Protein AF-A0A6A5ZGH4-F1 (afdb_monomer_lite)

Foldseek 3Di:
DDDDDDDDDDDDDDDDDDDDDDDDDDPPPPPPPDPPPVVCVVVVVVVVVVVVVVVVVVCVVDDPPPPPPPPAPPDQPDDDPPDQDLQAGSDQDPDPDPNSGPVPPFDHQQQFDPDPVRHGCSVCVVCPVVVVVVVVLVVCCVVPVPDRDDDDD

Organism: NCBI:txid690887

pLDDT: mean 71.42, std 22.69, range [30.64, 97.88]

Structure (mmCIF, N/CA/C/O backbone):
data_AF-A0A6A5ZGH4-F1
#
_entry.id   AF-A0A6A5ZGH4-F1
#
loop_
_atom_site.group_PDB
_atom_site.id
_atom_site.type_symbol
_atom_site.label_atom_id
_atom_site.label_alt_id
_atom_site.label_comp_id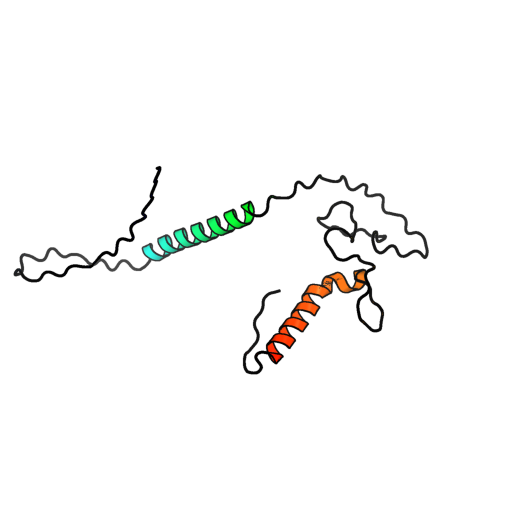
_atom_site.label_asym_id
_atom_site.label_entity_id
_atom_site.label_seq_id
_atom_site.pdbx_PDB_ins_code
_atom_site.Cartn_x
_atom_site.Cartn_y
_atom_site.Cartn_z
_atom_site.occupancy
_atom_site.B_iso_or_equiv
_atom_site.auth_seq_id
_atom_site.auth_comp_id
_atom_site.auth_asym_id
_atom_site.auth_atom_id
_atom_site.pdbx_PDB_model_num
ATOM 1 N N . MET A 1 1 ? 13.551 -39.997 42.533 1.00 40.47 1 MET A N 1
ATOM 2 C CA . MET A 1 1 ? 14.709 -39.356 43.197 1.00 40.47 1 MET A CA 1
ATOM 3 C C . MET A 1 1 ? 15.461 -38.633 42.087 1.00 40.47 1 MET A C 1
ATOM 5 O O . MET A 1 1 ? 16.027 -39.313 41.253 1.00 40.47 1 MET A O 1
ATOM 9 N N . TRP A 1 2 ? 15.297 -37.334 41.844 1.00 34.25 2 TRP A N 1
ATOM 10 C CA . TRP A 1 2 ? 15.317 -36.185 42.754 1.00 34.25 2 TRP A CA 1
ATOM 11 C C . TRP A 1 2 ? 14.200 -35.163 42.461 1.00 34.25 2 TRP A C 1
ATOM 13 O O . TRP A 1 2 ? 13.861 -34.926 41.306 1.00 34.25 2 TRP A O 1
ATOM 23 N N . LEU A 1 3 ? 13.648 -34.585 43.533 1.00 35.53 3 LEU A N 1
ATOM 24 C CA . LEU A 1 3 ? 12.843 -33.357 43.552 1.00 35.53 3 LEU A CA 1
ATOM 25 C C . LEU A 1 3 ? 13.773 -32.142 43.431 1.00 35.53 3 LEU A C 1
ATOM 27 O O . LEU A 1 3 ? 14.847 -32.168 44.026 1.00 35.53 3 LEU A O 1
ATOM 31 N N . LEU A 1 4 ? 13.292 -31.048 42.834 1.00 38.34 4 LEU A N 1
ATOM 32 C CA . LEU A 1 4 ? 13.530 -29.699 43.357 1.00 38.34 4 LEU A CA 1
ATOM 33 C C . LEU A 1 4 ? 12.363 -28.777 42.975 1.00 38.34 4 LEU A C 1
ATOM 35 O O . LEU A 1 4 ? 11.977 -28.652 41.818 1.00 38.34 4 LEU A O 1
ATOM 39 N N . SER A 1 5 ? 11.782 -28.220 44.031 1.00 33.16 5 SER A N 1
ATOM 40 C CA . SER A 1 5 ? 10.646 -27.309 44.112 1.00 33.16 5 SER A CA 1
ATOM 41 C C . SER A 1 5 ? 11.151 -25.866 44.113 1.00 33.16 5 SER A C 1
ATOM 43 O O . SER A 1 5 ? 12.214 -25.609 44.678 1.00 33.16 5 SER A O 1
ATOM 45 N N . LEU A 1 6 ? 10.372 -24.926 43.568 1.00 35.69 6 LEU A N 1
ATOM 46 C CA . LEU A 1 6 ? 10.466 -23.518 43.952 1.00 35.69 6 LEU A CA 1
ATOM 47 C C . LEU A 1 6 ? 9.061 -22.897 44.018 1.00 35.69 6 LEU A C 1
ATOM 49 O O . LEU A 1 6 ? 8.432 -22.600 43.005 1.00 35.69 6 LEU A O 1
ATOM 53 N N . SER A 1 7 ? 8.575 -22.741 45.249 1.00 34.19 7 SER A N 1
ATOM 54 C CA . SER A 1 7 ? 7.358 -22.019 45.617 1.00 34.19 7 SER A CA 1
ATOM 55 C C . SER A 1 7 ? 7.630 -20.512 45.684 1.00 34.19 7 SER A C 1
ATOM 57 O O . SER A 1 7 ? 8.585 -20.092 46.334 1.00 34.19 7 SER A O 1
ATOM 59 N N . GLY A 1 8 ? 6.762 -19.700 45.077 1.00 32.22 8 GLY A N 1
ATOM 60 C CA . GLY A 1 8 ? 6.722 -18.243 45.235 1.00 32.22 8 GLY A CA 1
ATOM 61 C C . GLY A 1 8 ? 5.395 -17.822 45.862 1.00 32.22 8 GLY A C 1
ATOM 62 O O . GLY A 1 8 ? 4.343 -17.955 45.247 1.00 32.22 8 GLY A O 1
ATOM 63 N N . LEU A 1 9 ? 5.465 -17.381 47.115 1.00 32.12 9 LEU A N 1
ATOM 64 C CA . LEU A 1 9 ? 4.366 -17.078 48.029 1.00 32.12 9 LEU A CA 1
ATOM 65 C C . LEU A 1 9 ? 3.735 -15.706 47.712 1.00 32.12 9 LEU A C 1
ATOM 67 O O . LEU A 1 9 ? 4.432 -14.695 47.689 1.00 32.12 9 LEU A O 1
ATOM 71 N N . VAL A 1 10 ? 2.414 -15.664 47.517 1.00 32.31 10 VAL A N 1
ATOM 72 C CA . VAL A 1 10 ? 1.614 -14.426 47.468 1.00 32.31 10 VAL A CA 1
ATOM 73 C C . VAL A 1 10 ? 1.280 -14.015 48.903 1.00 32.31 10 VAL A C 1
ATOM 75 O O . VAL A 1 10 ? 0.613 -14.762 49.616 1.00 32.31 10 VAL A O 1
ATOM 78 N N . ALA A 1 11 ? 1.735 -12.838 49.338 1.00 33.81 11 ALA A N 1
ATOM 79 C CA . ALA A 1 11 ? 1.383 -12.275 50.639 1.00 33.81 11 ALA A CA 1
ATOM 80 C C . ALA A 1 11 ? 0.202 -11.302 50.494 1.00 33.81 11 ALA A C 1
ATOM 82 O O . ALA A 1 11 ? 0.329 -10.233 49.900 1.00 33.81 11 ALA A O 1
ATOM 83 N N . ILE A 1 12 ? -0.949 -11.685 51.049 1.00 33.78 12 ILE A N 1
ATOM 84 C CA . ILE A 1 12 ? -2.120 -10.822 51.240 1.00 33.78 12 ILE A CA 1
ATOM 85 C C . ILE A 1 12 ? -1.971 -10.178 52.621 1.00 33.78 12 ILE A C 1
ATOM 87 O O . ILE A 1 12 ? -2.001 -10.876 53.632 1.00 33.78 12 ILE A O 1
ATOM 91 N N . ALA A 1 13 ? -1.785 -8.859 52.678 1.00 35.66 13 ALA A N 1
ATOM 92 C CA . ALA A 1 13 ? -1.744 -8.123 53.938 1.00 35.66 13 ALA A CA 1
ATOM 93 C C . ALA A 1 13 ? -3.170 -7.749 54.376 1.00 35.66 13 ALA A C 1
ATOM 95 O O . ALA A 1 13 ? -3.793 -6.838 53.835 1.00 35.66 13 ALA A O 1
ATOM 96 N N . THR A 1 14 ? -3.688 -8.477 55.362 1.00 32.34 14 THR A N 1
ATOM 97 C CA . THR A 1 14 ? -4.902 -8.159 56.123 1.00 32.34 14 THR A CA 1
ATOM 98 C C . THR A 1 14 ? -4.647 -6.998 57.089 1.00 32.34 14 THR A C 1
ATOM 100 O O . THR A 1 14 ? -3.737 -7.067 57.912 1.00 32.34 14 THR A O 1
ATOM 103 N N . ALA A 1 15 ? -5.462 -5.942 57.021 1.00 34.69 15 ALA A N 1
ATOM 104 C CA . ALA A 1 15 ? -5.468 -4.859 58.004 1.00 34.69 15 ALA A CA 1
ATOM 105 C C . ALA A 1 15 ? -6.203 -5.308 59.279 1.00 34.69 15 ALA A C 1
ATOM 107 O O . ALA A 1 15 ? -7.335 -5.782 59.210 1.00 34.69 15 ALA A O 1
ATOM 108 N N . GLN A 1 16 ? -5.558 -5.165 60.438 1.00 30.64 16 GLN A N 1
ATOM 109 C CA . GLN A 1 16 ? -6.084 -5.586 61.736 1.00 30.64 16 GLN A CA 1
ATOM 110 C C . GLN A 1 16 ? -6.517 -4.355 62.550 1.00 30.64 16 GLN A C 1
ATOM 112 O O . GLN A 1 16 ? -5.725 -3.444 62.787 1.00 30.64 16 GLN A O 1
ATOM 117 N N . THR A 1 17 ? -7.790 -4.321 62.945 1.00 40.16 17 THR A N 1
ATOM 118 C CA . THR A 1 17 ? -8.411 -3.304 63.809 1.00 40.16 17 THR A CA 1
ATOM 119 C C . THR A 1 17 ? -8.253 -3.698 65.280 1.00 40.16 17 THR A C 1
ATOM 121 O O . THR A 1 17 ? -8.585 -4.826 65.628 1.00 40.16 17 THR A O 1
ATOM 124 N N . THR A 1 18 ? -7.838 -2.769 66.148 1.00 36.38 18 THR A N 1
ATOM 125 C CA . THR A 1 18 ? -8.028 -2.873 67.608 1.00 36.38 18 THR A CA 1
ATOM 126 C C . THR A 1 18 ? -8.466 -1.521 68.170 1.00 36.38 18 THR A C 1
ATOM 128 O O . THR A 1 18 ? -7.870 -0.488 67.869 1.00 36.38 18 THR A O 1
ATOM 131 N N . LEU A 1 19 ? -9.539 -1.573 68.960 1.00 38.72 19 LEU A N 1
ATOM 132 C CA . LEU A 1 19 ? -10.197 -0.498 69.703 1.00 38.72 19 LEU A CA 1
ATOM 133 C C . LEU A 1 19 ? -9.593 -0.311 71.114 1.00 38.72 19 LEU A C 1
ATOM 135 O O . LEU A 1 19 ? -9.094 -1.266 71.703 1.00 38.72 19 LEU A O 1
ATOM 139 N N . ASP A 1 20 ? -9.789 0.909 71.633 1.00 40.31 20 ASP A N 1
ATOM 140 C CA . ASP A 1 20 ? -9.887 1.359 73.040 1.00 40.31 20 ASP A CA 1
ATOM 141 C C . ASP A 1 20 ? -8.636 1.662 73.904 1.00 40.31 20 ASP A C 1
ATOM 143 O O . ASP A 1 20 ? -8.065 0.782 74.541 1.00 40.31 20 ASP A O 1
ATOM 147 N N . GLN A 1 21 ? -8.310 2.967 74.045 1.00 35.97 21 GLN A N 1
ATOM 148 C CA . GLN A 1 21 ? -7.774 3.595 75.277 1.00 35.97 21 GLN A CA 1
ATOM 149 C C . GLN A 1 21 ? -7.982 5.148 75.269 1.00 35.97 21 GLN A C 1
ATOM 151 O O . GLN A 1 21 ? -7.847 5.753 74.202 1.00 35.97 21 GLN A O 1
ATOM 156 N N . PRO A 1 22 ? -8.319 5.819 76.404 1.00 43.28 22 PRO A N 1
ATOM 157 C CA . PRO A 1 22 ? -8.719 7.248 76.473 1.00 43.28 22 PRO A CA 1
ATOM 158 C C . PRO A 1 22 ? -7.569 8.274 76.291 1.00 43.28 22 PRO A C 1
ATOM 160 O O . PRO A 1 22 ? -6.396 7.899 76.349 1.00 43.28 22 PRO A O 1
ATOM 163 N N . PRO A 1 23 ? -7.865 9.577 76.051 1.00 41.59 23 PRO A N 1
ATOM 164 C CA . PRO A 1 23 ? -6.956 10.470 75.337 1.00 41.59 23 PRO A CA 1
ATOM 165 C C . PRO A 1 23 ? -5.866 11.065 76.242 1.00 41.59 23 PRO A C 1
ATOM 167 O O . PRO A 1 23 ? -6.137 11.872 77.129 1.00 41.59 23 PRO A O 1
ATOM 170 N N . GLY A 1 24 ? -4.611 10.707 75.964 1.00 42.00 24 GLY A N 1
ATOM 171 C CA . GLY A 1 24 ? -3.438 11.509 76.323 1.00 42.00 24 GLY A CA 1
ATOM 172 C C . GLY A 1 24 ? -3.265 12.699 75.364 1.00 42.00 24 GLY A C 1
ATOM 173 O O . GLY A 1 24 ? -3.947 12.756 74.337 1.00 42.00 24 GLY A O 1
ATOM 174 N N . PRO A 1 25 ? -2.387 13.670 75.681 1.00 40.81 25 PRO A N 1
ATOM 175 C CA . PRO A 1 25 ? -2.280 14.926 74.942 1.00 40.81 25 PRO A CA 1
ATOM 176 C C . PRO A 1 25 ? -2.040 14.657 73.455 1.00 40.81 25 PRO A C 1
ATOM 178 O O . PRO A 1 25 ? -1.106 13.949 73.082 1.00 40.81 25 PRO A O 1
ATOM 181 N N . GLN A 1 26 ? -2.923 15.214 72.624 1.00 42.97 26 GLN A N 1
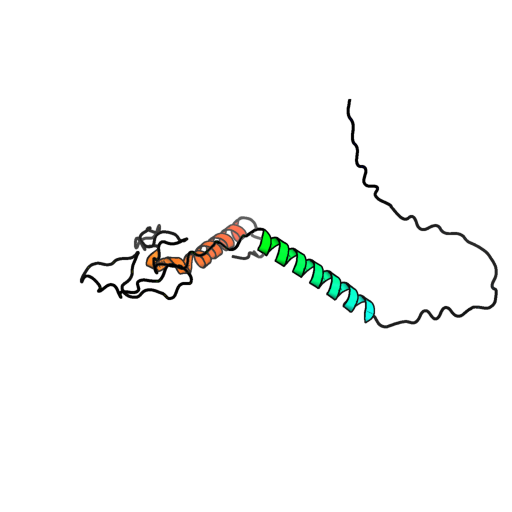ATOM 182 C CA . GLN A 1 26 ? -2.905 15.084 71.173 1.00 42.97 26 GLN A CA 1
ATOM 183 C C . GLN A 1 26 ? -1.566 15.609 70.649 1.00 42.97 26 GLN A C 1
ATOM 185 O O . GLN A 1 26 ? -1.377 16.813 70.480 1.00 42.97 26 GLN A O 1
ATOM 190 N N . HIS A 1 27 ? -0.619 14.709 70.385 1.00 44.84 27 HIS A N 1
ATOM 191 C CA . HIS A 1 27 ? 0.471 15.010 69.474 1.00 44.84 27 HIS A CA 1
ATOM 192 C C . HIS A 1 27 ? -0.206 15.239 68.129 1.00 44.84 27 HIS A C 1
ATOM 194 O O . HIS A 1 27 ? -0.676 14.278 67.518 1.00 44.84 27 HIS A O 1
ATOM 200 N N . LEU A 1 28 ? -0.345 16.508 67.728 1.00 37.84 28 LEU A N 1
ATOM 201 C CA . LEU A 1 28 ? -0.840 16.883 66.413 1.00 37.84 28 LEU A CA 1
ATOM 202 C C . LEU A 1 28 ? -0.011 16.109 65.386 1.00 37.84 28 LEU A C 1
ATOM 204 O O . LEU A 1 28 ? 1.082 16.521 65.002 1.00 37.84 28 LEU A O 1
ATOM 208 N N . ARG A 1 29 ? -0.542 14.979 64.913 1.00 48.75 29 ARG A N 1
ATOM 209 C CA . ARG A 1 29 ? -0.201 14.482 63.594 1.00 48.75 29 ARG A CA 1
ATOM 210 C C . ARG A 1 29 ? -0.788 15.523 62.670 1.00 48.75 29 ARG A C 1
ATOM 212 O O . ARG A 1 29 ? -1.966 15.470 62.332 1.00 48.75 29 ARG A O 1
ATOM 219 N N . THR A 1 30 ? 0.031 16.511 62.336 1.00 41.00 30 THR A N 1
ATOM 220 C CA . THR A 1 30 ? -0.167 17.330 61.156 1.00 41.00 30 THR A CA 1
ATOM 221 C C . THR A 1 30 ? -0.328 16.343 60.010 1.00 41.00 30 THR A C 1
ATOM 223 O O . THR A 1 30 ? 0.653 15.829 59.475 1.00 41.00 30 THR A O 1
ATOM 226 N N . ILE A 1 31 ? -1.577 16.017 59.667 1.00 49.34 31 ILE A N 1
ATOM 227 C CA . ILE A 1 31 ? -1.914 15.513 58.344 1.00 49.34 31 ILE A CA 1
ATOM 228 C C . ILE A 1 31 ? -1.686 16.724 57.454 1.00 49.34 31 ILE A C 1
ATOM 230 O O . ILE A 1 31 ? -2.580 17.525 57.194 1.00 49.34 31 ILE A O 1
ATOM 234 N N . GLY A 1 32 ? -0.412 16.928 57.125 1.00 36.66 32 GLY A N 1
ATOM 235 C CA . GLY A 1 32 ? 0.011 17.908 56.158 1.00 36.66 32 GLY A CA 1
ATOM 236 C C . GLY A 1 32 ? -0.640 17.490 54.862 1.00 36.66 32 GLY A C 1
ATOM 237 O O . GLY A 1 32 ? -0.254 16.496 54.256 1.00 36.66 32 GLY A O 1
ATOM 238 N N . HIS A 1 33 ? -1.668 18.231 54.479 1.00 49.47 33 HIS A N 1
ATOM 239 C CA . HIS A 1 33 ? -2.178 18.250 53.129 1.00 49.47 33 HIS A CA 1
ATOM 240 C C . HIS A 1 33 ? -1.047 18.781 52.244 1.00 49.47 33 HIS A C 1
ATOM 242 O O . HIS A 1 33 ? -0.941 19.976 51.989 1.00 49.47 33 HIS A O 1
ATOM 248 N N . THR A 1 34 ? -0.125 17.904 51.851 1.00 45.78 34 THR A N 1
ATOM 249 C CA . THR A 1 34 ? 0.792 18.205 50.761 1.00 45.78 34 THR A CA 1
ATOM 250 C C . THR A 1 34 ? -0.044 18.062 49.491 1.00 45.78 34 THR A C 1
ATOM 252 O O . THR A 1 34 ? -0.621 16.991 49.274 1.00 45.78 34 THR A O 1
ATOM 255 N N . PRO A 1 35 ? -0.197 19.122 48.677 1.00 45.91 35 PRO A N 1
ATOM 256 C CA . PRO A 1 35 ? -0.850 19.011 47.379 1.00 45.91 35 PRO A CA 1
ATOM 257 C C . PRO A 1 35 ? -0.158 17.898 46.591 1.00 45.91 35 PRO A C 1
ATOM 259 O O . PRO A 1 35 ? 1.042 17.692 46.775 1.00 45.91 35 PRO A O 1
ATOM 262 N N . GLY A 1 36 ? -0.903 17.170 45.758 1.00 49.38 36 GLY A N 1
ATOM 263 C CA . GLY A 1 36 ? -0.457 15.989 45.010 1.00 49.38 36 GLY A CA 1
ATOM 264 C C . GLY A 1 36 ? 0.649 16.245 43.977 1.00 49.38 36 GLY A C 1
ATOM 265 O O . GLY A 1 36 ? 0.462 15.969 42.800 1.00 49.38 36 GLY A O 1
ATOM 266 N N . ALA A 1 37 ? 1.799 16.748 44.419 1.00 53.38 37 ALA A N 1
ATOM 267 C CA . ALA A 1 37 ? 2.994 17.010 43.632 1.00 53.38 37 ALA A CA 1
ATOM 268 C C . ALA A 1 37 ? 3.987 15.836 43.693 1.00 53.38 37 ALA A C 1
ATOM 270 O O . ALA A 1 37 ? 4.670 15.571 42.716 1.00 53.38 37 ALA A O 1
ATOM 271 N N . GLY A 1 38 ? 4.024 15.071 44.794 1.00 52.50 38 GLY A N 1
ATOM 272 C CA . GLY A 1 38 ? 4.959 13.942 44.936 1.00 52.50 38 GLY A CA 1
ATOM 273 C C . GLY A 1 38 ? 4.496 12.640 44.275 1.00 52.50 38 GLY A C 1
ATOM 274 O O . GLY A 1 38 ? 5.317 11.839 43.845 1.00 52.50 38 GLY A O 1
ATOM 275 N N . LEU A 1 39 ? 3.182 12.415 44.161 1.00 53.53 39 LEU A N 1
ATOM 276 C CA . LEU A 1 39 ? 2.650 11.183 43.564 1.00 53.53 39 LEU A CA 1
ATOM 277 C C . LEU A 1 39 ? 2.775 11.183 42.037 1.00 53.53 39 LEU A C 1
ATOM 279 O O . LEU A 1 39 ? 3.052 10.137 41.466 1.00 53.53 39 LEU A O 1
ATOM 283 N N . PHE A 1 40 ? 2.632 12.350 41.401 1.00 55.12 40 PHE A N 1
ATOM 284 C CA . PHE A 1 40 ? 2.736 12.498 39.949 1.00 55.12 40 PHE A CA 1
ATOM 285 C C . PHE A 1 40 ? 4.175 12.303 39.448 1.00 55.12 40 PHE A C 1
ATOM 287 O O . PHE A 1 40 ? 4.382 11.688 38.408 1.00 55.12 40 PHE A O 1
ATOM 294 N N . GLU A 1 41 ? 5.182 12.763 40.199 1.00 58.69 41 GLU A N 1
ATOM 295 C CA . GLU A 1 41 ? 6.596 12.532 39.863 1.00 58.69 41 GLU A CA 1
ATOM 296 C C . GLU A 1 41 ? 6.991 11.053 40.003 1.00 58.69 41 GLU A C 1
ATOM 298 O O . GLU A 1 41 ? 7.697 10.519 39.146 1.00 58.69 41 GLU A O 1
ATOM 303 N N . ILE A 1 42 ? 6.487 10.362 41.032 1.00 57.62 42 ILE A N 1
ATOM 304 C CA . ILE A 1 42 ? 6.771 8.937 41.270 1.00 57.62 42 ILE A CA 1
ATOM 305 C C . ILE A 1 42 ? 6.079 8.045 40.223 1.00 57.62 42 ILE A C 1
ATOM 307 O O . ILE A 1 42 ? 6.699 7.106 39.709 1.00 57.62 42 ILE A O 1
ATOM 311 N N . THR A 1 43 ? 4.819 8.330 39.865 1.00 61.25 43 THR A N 1
ATOM 312 C CA . THR A 1 43 ? 4.112 7.576 38.815 1.00 61.25 43 THR A CA 1
ATOM 313 C C . THR A 1 43 ? 4.704 7.843 37.437 1.00 61.25 43 THR A C 1
ATOM 315 O O . THR A 1 43 ? 4.961 6.885 36.715 1.00 61.25 43 THR A O 1
ATOM 318 N N . ASN A 1 44 ? 5.030 9.098 37.110 1.00 67.12 44 ASN A N 1
ATOM 319 C CA . ASN A 1 44 ? 5.645 9.460 35.830 1.00 67.12 44 ASN A CA 1
ATOM 320 C C . ASN A 1 44 ? 7.018 8.790 35.651 1.00 67.12 44 ASN A C 1
ATOM 322 O O . ASN A 1 44 ? 7.296 8.219 34.600 1.00 67.12 44 ASN A O 1
ATOM 326 N N . ALA A 1 45 ? 7.856 8.759 36.694 1.00 70.88 45 ALA A N 1
ATOM 327 C CA . ALA A 1 45 ? 9.138 8.056 36.634 1.00 70.88 45 ALA A CA 1
ATOM 328 C C . ALA A 1 45 ? 8.966 6.542 36.401 1.00 70.88 45 ALA A C 1
ATOM 330 O O . ALA A 1 45 ? 9.720 5.938 35.634 1.00 70.88 45 ALA A O 1
ATOM 331 N N . THR A 1 46 ? 7.957 5.929 37.024 1.00 74.81 46 THR A N 1
ATOM 332 C CA . THR A 1 46 ? 7.693 4.486 36.902 1.00 74.81 46 THR A CA 1
ATOM 333 C C . THR A 1 46 ? 7.067 4.126 35.549 1.00 74.81 46 THR A C 1
ATOM 335 O O . THR A 1 46 ? 7.445 3.121 34.940 1.00 74.81 46 THR A O 1
ATOM 338 N N . GLU A 1 47 ? 6.153 4.950 35.035 1.00 72.75 47 GLU A N 1
ATOM 339 C CA . GLU A 1 47 ? 5.576 4.802 33.692 1.00 72.75 47 GLU A CA 1
ATOM 340 C C . GLU A 1 47 ? 6.627 5.032 32.604 1.00 72.75 47 GLU A C 1
ATOM 342 O O . GLU A 1 47 ? 6.730 4.227 31.677 1.00 72.75 47 GLU A O 1
ATOM 347 N N . ALA A 1 48 ? 7.477 6.053 32.749 1.00 79.12 48 ALA A N 1
ATOM 348 C CA . ALA A 1 48 ? 8.583 6.310 31.830 1.00 79.12 48 ALA A CA 1
ATOM 349 C C . ALA A 1 48 ? 9.595 5.152 31.817 1.00 79.12 48 ALA A C 1
ATOM 351 O O . ALA A 1 48 ? 10.051 4.738 30.747 1.00 79.12 48 ALA A O 1
ATOM 352 N N . ALA A 1 49 ? 9.912 4.578 32.984 1.00 81.56 49 ALA A N 1
ATOM 353 C CA . ALA A 1 49 ? 10.772 3.401 33.083 1.00 81.56 49 ALA A CA 1
ATOM 354 C C . ALA A 1 49 ? 10.129 2.162 32.436 1.00 81.56 49 ALA A C 1
ATOM 356 O O . ALA A 1 49 ? 10.800 1.442 31.697 1.00 81.56 49 ALA A O 1
ATOM 357 N N . SER A 1 50 ? 8.828 1.945 32.650 1.00 82.50 50 SER A N 1
ATOM 358 C CA . SER A 1 50 ? 8.081 0.827 32.054 1.00 82.50 50 SER A CA 1
ATOM 359 C C . SER A 1 50 ? 8.000 0.946 30.527 1.00 82.50 50 SER A C 1
ATOM 361 O O . SER A 1 50 ? 8.246 -0.030 29.817 1.00 82.50 50 SER A O 1
ATOM 363 N N . ALA A 1 51 ? 7.748 2.152 30.007 1.00 82.19 51 ALA A N 1
ATOM 364 C CA . ALA A 1 51 ? 7.758 2.439 28.573 1.00 82.19 51 ALA A CA 1
ATOM 365 C C . ALA A 1 51 ? 9.158 2.266 27.959 1.00 82.19 51 ALA A C 1
ATOM 367 O O . ALA A 1 51 ? 9.300 1.701 26.871 1.00 82.19 51 ALA A O 1
ATOM 368 N N . SER A 1 52 ? 10.204 2.685 28.676 1.00 86.19 52 SER A N 1
ATOM 369 C CA . SER A 1 52 ? 11.597 2.508 28.246 1.00 86.19 52 SER A CA 1
ATOM 370 C C . SER A 1 52 ? 11.996 1.031 28.216 1.00 86.19 52 SER A C 1
ATOM 372 O O . SER A 1 52 ? 12.594 0.576 27.242 1.00 86.19 52 SER A O 1
ATOM 374 N N . ALA A 1 53 ? 11.612 0.252 29.232 1.00 84.94 53 ALA A N 1
ATOM 375 C CA . ALA A 1 53 ? 11.868 -1.186 29.294 1.00 84.94 53 ALA A CA 1
ATOM 376 C C . ALA A 1 53 ? 11.120 -1.959 28.194 1.00 84.94 53 ALA A C 1
ATOM 378 O O . ALA A 1 53 ? 11.691 -2.860 27.574 1.00 84.94 53 ALA A O 1
ATOM 379 N N . ALA A 1 54 ? 9.871 -1.582 27.900 1.00 84.25 54 ALA A N 1
ATOM 380 C CA . ALA A 1 54 ? 9.105 -2.147 26.792 1.00 84.25 54 ALA A CA 1
ATOM 381 C C . ALA A 1 54 ? 9.728 -1.797 25.430 1.00 84.25 54 ALA A C 1
ATOM 383 O O . ALA A 1 54 ? 9.819 -2.656 24.554 1.00 84.25 54 ALA A O 1
ATOM 384 N N . SER A 1 55 ? 10.212 -0.563 25.263 1.00 82.94 55 SER A N 1
ATOM 385 C CA . SER A 1 55 ? 10.917 -0.126 24.049 1.00 82.94 55 SER A CA 1
ATOM 386 C C . SER A 1 55 ? 12.235 -0.885 23.860 1.00 82.94 55 SER A C 1
ATOM 388 O O . SER A 1 55 ? 12.515 -1.373 22.768 1.00 82.94 55 SER A O 1
ATOM 390 N N . ALA A 1 56 ? 13.012 -1.069 24.933 1.00 84.75 56 ALA A N 1
ATOM 391 C CA . ALA A 1 56 ? 14.249 -1.848 24.914 1.00 84.75 56 ALA A CA 1
ATOM 392 C C . ALA A 1 56 ? 14.001 -3.340 24.630 1.00 84.75 56 ALA A C 1
ATOM 394 O O . ALA A 1 56 ? 14.772 -3.962 23.904 1.00 84.75 56 ALA A O 1
ATOM 395 N N . SER A 1 57 ? 12.909 -3.905 25.154 1.00 85.31 57 SER A N 1
ATOM 396 C CA . SER A 1 57 ? 12.516 -5.297 24.892 1.00 85.31 57 SER A CA 1
ATOM 397 C C . SER A 1 57 ? 12.082 -5.509 23.438 1.00 85.31 57 SER A C 1
ATOM 399 O O . SER A 1 57 ? 12.401 -6.534 22.844 1.00 85.31 57 SER A O 1
ATOM 401 N N . GLN A 1 58 ? 11.404 -4.529 22.832 1.00 85.19 58 GLN A N 1
ATOM 402 C CA . GLN A 1 58 ? 11.077 -4.560 21.402 1.00 85.19 58 GLN A CA 1
ATOM 403 C C . GLN A 1 58 ? 12.330 -4.405 20.528 1.00 85.19 58 GLN A C 1
ATOM 405 O O . GLN A 1 58 ? 12.490 -5.135 19.551 1.00 85.19 58 GLN A O 1
ATOM 410 N N . ALA A 1 59 ? 13.246 -3.508 20.904 1.00 80.75 59 ALA A N 1
ATOM 411 C CA . ALA A 1 59 ? 14.506 -3.306 20.192 1.00 80.75 59 ALA A CA 1
ATOM 412 C C . ALA A 1 59 ? 15.451 -4.518 20.286 1.00 80.75 59 ALA A C 1
ATOM 414 O O . ALA A 1 59 ? 16.213 -4.763 19.356 1.00 80.75 59 ALA A O 1
ATOM 415 N N . SER A 1 60 ? 15.409 -5.292 21.377 1.00 79.12 60 SER A N 1
ATOM 416 C CA . SER A 1 60 ? 16.223 -6.508 21.519 1.00 79.12 60 SER A CA 1
ATOM 417 C C . SER A 1 60 ? 15.623 -7.721 20.800 1.00 79.12 60 SER A C 1
ATOM 419 O O . SER A 1 60 ? 16.370 -8.589 20.350 1.00 79.12 60 SER A O 1
ATOM 421 N N . ALA A 1 61 ? 14.294 -7.772 20.653 1.00 79.00 61 ALA A N 1
ATOM 422 C CA . ALA A 1 61 ? 13.597 -8.836 19.932 1.00 79.00 61 ALA A CA 1
ATOM 423 C C . ALA A 1 61 ? 13.857 -8.803 18.415 1.00 79.00 61 ALA A C 1
ATOM 425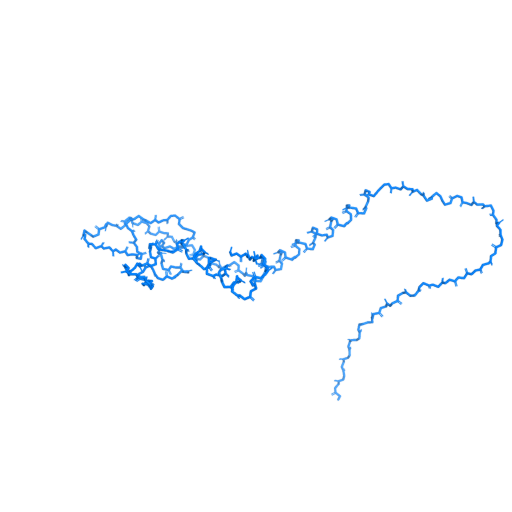 O O . ALA A 1 61 ? 13.730 -9.832 17.750 1.00 79.00 61 ALA A O 1
ATOM 426 N N . TYR A 1 62 ? 14.238 -7.642 17.875 1.00 67.12 62 TYR A N 1
ATOM 427 C CA . TYR A 1 62 ? 14.621 -7.473 16.479 1.00 67.12 62 TYR A CA 1
ATOM 428 C C . TYR A 1 62 ? 16.112 -7.117 16.397 1.00 67.12 62 TYR A C 1
ATOM 430 O O . TYR A 1 62 ? 16.465 -5.940 16.478 1.00 67.12 62 TYR A O 1
ATOM 438 N N . PRO A 1 63 ? 17.023 -8.098 16.255 1.00 61.75 63 PRO A N 1
ATOM 439 C CA . PRO A 1 63 ? 18.417 -7.777 15.988 1.00 61.75 63 PRO A CA 1
ATOM 440 C C . PRO A 1 63 ? 18.481 -6.918 14.723 1.00 61.75 63 PRO A C 1
ATOM 442 O O . PRO A 1 63 ? 17.894 -7.275 13.700 1.00 61.75 63 PRO A O 1
ATOM 445 N N . ILE A 1 64 ? 19.169 -5.772 14.805 1.00 61.09 64 ILE A N 1
ATOM 446 C CA . ILE A 1 64 ? 19.445 -4.927 13.640 1.00 61.09 64 ILE A CA 1
ATOM 447 C C . ILE A 1 64 ? 20.111 -5.848 12.613 1.00 61.09 64 ILE A C 1
ATOM 449 O O . ILE A 1 64 ? 21.184 -6.384 12.912 1.00 61.09 64 ILE A O 1
ATOM 453 N N . PRO A 1 65 ? 19.494 -6.103 11.445 1.00 60.31 65 PRO A N 1
ATOM 454 C CA . PRO A 1 65 ? 20.150 -6.908 10.434 1.00 60.31 65 PRO A CA 1
ATOM 455 C C . PRO A 1 65 ? 21.477 -6.224 10.118 1.00 60.31 65 PRO A C 1
ATOM 457 O O . PRO A 1 65 ? 21.502 -5.013 9.902 1.00 60.31 65 PRO A O 1
ATOM 460 N N . SER A 1 66 ? 22.585 -6.971 10.121 1.00 53.97 66 SER A N 1
ATOM 461 C CA . SER A 1 66 ? 23.837 -6.464 9.566 1.00 53.97 66 SER A CA 1
ATOM 462 C C . SER A 1 66 ? 23.580 -6.125 8.102 1.00 53.97 66 SER A C 1
ATOM 464 O O . SER A 1 66 ? 23.622 -6.996 7.233 1.00 53.97 66 SER A O 1
ATOM 466 N N . THR A 1 67 ? 23.273 -4.860 7.833 1.00 53.94 67 THR A N 1
ATOM 467 C CA . THR A 1 67 ? 23.325 -4.280 6.501 1.00 53.94 67 THR A CA 1
ATOM 468 C C . THR A 1 67 ? 24.776 -4.399 6.076 1.00 53.94 67 THR A C 1
ATOM 470 O O . THR A 1 67 ? 25.644 -3.668 6.554 1.00 53.94 67 THR A O 1
ATOM 473 N N . THR A 1 68 ? 25.074 -5.419 5.275 1.00 46.81 68 THR A N 1
ATOM 474 C CA . THR A 1 68 ? 26.327 -5.463 4.533 1.00 46.81 68 THR A CA 1
ATOM 475 C C . THR A 1 68 ? 26.253 -4.296 3.588 1.00 46.81 68 THR A C 1
ATOM 477 O O . THR A 1 68 ? 25.677 -4.505 2.541 1.00 46.81 68 THR A O 1
ATOM 480 N N . THR A 1 69 ? 26.783 -3.125 3.963 1.00 51.56 69 THR A N 1
ATOM 481 C CA . THR A 1 69 ? 26.786 -1.906 3.147 1.00 51.56 69 THR A CA 1
ATOM 482 C C . THR A 1 69 ? 27.221 -2.238 1.725 1.00 51.56 69 THR A C 1
ATOM 484 O O . THR A 1 69 ? 28.410 -2.217 1.397 1.00 51.56 69 THR A O 1
ATOM 487 N N . GLY A 1 70 ? 26.257 -2.588 0.879 1.00 50.06 70 GLY A N 1
ATOM 488 C CA . GLY A 1 70 ? 26.462 -2.802 -0.530 1.00 50.06 70 GLY A CA 1
ATOM 489 C C . GLY A 1 70 ? 26.830 -1.444 -1.067 1.00 50.06 70 GLY A C 1
ATOM 490 O O . GLY A 1 70 ? 26.006 -0.534 -1.059 1.00 50.06 70 GLY A O 1
ATOM 491 N N . THR A 1 71 ? 28.086 -1.276 -1.469 1.00 49.41 71 THR A N 1
ATOM 492 C CA . THR A 1 71 ? 28.514 -0.065 -2.156 1.00 49.41 71 THR A CA 1
ATOM 493 C C . THR A 1 71 ? 27.588 0.064 -3.359 1.00 49.41 71 THR A C 1
ATOM 495 O O . THR A 1 71 ? 27.599 -0.835 -4.210 1.00 49.41 71 THR A O 1
ATOM 498 N N . PRO A 1 72 ? 26.719 1.088 -3.426 1.00 50.59 72 PRO A N 1
ATOM 499 C CA . PRO A 1 72 ? 25.845 1.208 -4.565 1.00 50.59 72 PRO A CA 1
ATOM 500 C C . PRO A 1 72 ? 26.770 1.484 -5.746 1.00 50.59 72 PRO A C 1
ATOM 502 O O . PRO A 1 72 ? 27.390 2.542 -5.844 1.00 50.59 72 PRO A O 1
ATOM 505 N N . THR A 1 73 ? 26.929 0.495 -6.623 1.00 50.31 73 THR A N 1
ATOM 506 C CA . THR A 1 73 ? 27.544 0.726 -7.926 1.00 50.31 73 THR A CA 1
ATOM 507 C C . THR A 1 73 ? 26.509 1.509 -8.723 1.00 50.31 73 THR A C 1
ATOM 509 O O . THR A 1 73 ? 25.751 0.945 -9.505 1.00 50.31 73 THR A O 1
ATOM 512 N N . VAL A 1 74 ? 26.388 2.809 -8.442 1.00 50.06 74 VAL A N 1
ATOM 513 C CA . VAL A 1 74 ? 25.523 3.710 -9.202 1.00 50.06 74 VAL A CA 1
ATOM 514 C C . VAL A 1 74 ? 26.243 4.018 -10.505 1.00 50.06 74 VAL A C 1
ATOM 516 O O . VAL A 1 74 ? 26.916 5.034 -10.652 1.00 50.06 74 VAL A O 1
ATOM 519 N N . GLY A 1 75 ? 26.118 3.113 -11.467 1.00 49.41 75 GLY A N 1
ATOM 520 C CA . GLY A 1 75 ? 26.031 3.539 -12.851 1.00 49.41 75 GLY A CA 1
ATOM 521 C C . GLY A 1 75 ? 24.565 3.842 -13.097 1.00 49.41 75 GLY A C 1
ATOM 522 O O . GLY A 1 75 ? 23.745 2.934 -12.991 1.00 49.41 75 GLY A O 1
ATOM 523 N N . PHE A 1 76 ? 24.213 5.093 -13.399 1.00 53.78 76 PHE A N 1
ATOM 524 C CA . PHE A 1 76 ? 22.934 5.373 -14.047 1.00 53.78 76 PHE A CA 1
ATOM 525 C C . PHE A 1 76 ? 22.779 4.372 -15.195 1.00 53.78 76 PHE A C 1
ATOM 527 O O . PHE A 1 76 ? 23.600 4.354 -16.115 1.00 53.78 76 PHE A O 1
ATOM 534 N N . THR A 1 77 ? 21.795 3.478 -15.118 1.00 56.28 77 THR A N 1
ATOM 535 C CA . THR A 1 77 ? 21.560 2.544 -16.214 1.00 56.28 77 THR A CA 1
ATOM 536 C C . THR A 1 77 ? 21.011 3.365 -17.365 1.00 56.28 77 THR A C 1
ATOM 538 O O . THR A 1 77 ? 19.929 3.941 -17.247 1.00 56.28 77 THR A O 1
ATOM 541 N N . SER A 1 78 ? 21.763 3.454 -18.462 1.00 66.12 78 SER A N 1
ATOM 542 C CA . SER A 1 78 ? 21.257 4.084 -19.677 1.00 66.12 78 SER A CA 1
ATOM 543 C C . SER A 1 78 ? 19.983 3.344 -20.100 1.00 66.12 78 SER A C 1
ATOM 545 O O . SER A 1 78 ? 20.037 2.119 -20.274 1.00 66.12 78 SER A O 1
ATOM 547 N N . PRO A 1 79 ? 18.830 4.027 -20.214 1.00 69.44 79 PRO A N 1
ATOM 548 C CA . PRO A 1 79 ? 17.600 3.372 -20.615 1.00 69.44 79 PRO A CA 1
ATOM 549 C C . PRO A 1 79 ? 17.788 2.764 -22.002 1.00 69.44 79 PRO A C 1
ATOM 551 O O . PRO A 1 79 ? 18.185 3.440 -22.951 1.00 69.44 79 PRO A O 1
ATOM 554 N N . THR A 1 80 ? 17.473 1.479 -22.136 1.00 74.50 80 THR A N 1
ATOM 555 C CA . THR A 1 80 ? 17.321 0.888 -23.464 1.00 74.50 80 THR A CA 1
ATOM 556 C C . THR A 1 80 ? 16.025 1.430 -24.055 1.00 74.50 80 THR A C 1
ATOM 558 O O . THR A 1 80 ? 14.954 1.251 -23.474 1.00 74.50 80 THR A O 1
ATOM 561 N N . LEU A 1 81 ? 16.118 2.134 -25.186 1.00 76.38 81 LEU A N 1
ATOM 562 C CA . LEU A 1 81 ? 14.953 2.731 -25.840 1.00 76.38 81 LEU A CA 1
ATOM 563 C C . LEU A 1 81 ? 13.878 1.666 -26.100 1.00 76.38 81 LEU A C 1
ATOM 565 O O . LEU A 1 81 ? 14.167 0.596 -26.628 1.00 76.38 81 LEU A O 1
ATOM 569 N N . GLY A 1 82 ? 12.637 1.965 -25.712 1.00 79.62 82 GLY A N 1
ATOM 570 C CA . GLY A 1 82 ? 11.491 1.069 -25.889 1.00 79.62 82 GLY A CA 1
ATOM 571 C C . GLY A 1 82 ? 11.393 -0.089 -24.888 1.00 79.62 82 GLY A C 1
ATOM 572 O O . GLY A 1 82 ? 10.401 -0.811 -24.916 1.00 79.62 82 GLY A O 1
ATOM 573 N N . VAL A 1 83 ? 12.361 -0.261 -23.979 1.00 83.19 83 VAL A N 1
ATOM 574 C CA . VAL A 1 83 ? 12.322 -1.312 -22.951 1.00 83.19 83 VAL A CA 1
ATOM 575 C C . VAL A 1 83 ? 11.998 -0.701 -21.593 1.00 83.19 83 VAL A C 1
ATOM 577 O O . VAL A 1 83 ? 12.762 0.093 -21.047 1.00 83.19 83 VAL A O 1
ATOM 580 N N . ARG A 1 84 ? 10.868 -1.111 -21.012 1.00 85.44 84 ARG A N 1
ATOM 581 C CA . ARG A 1 84 ? 10.480 -0.735 -19.649 1.00 85.44 84 ARG A CA 1
ATOM 582 C C . ARG A 1 84 ? 10.991 -1.783 -18.663 1.00 85.44 84 ARG A C 1
ATOM 584 O O . ARG A 1 84 ? 10.425 -2.867 -18.566 1.00 85.44 84 ARG A O 1
ATOM 591 N N . ASN A 1 85 ? 12.040 -1.454 -17.913 1.00 87.19 85 ASN A N 1
ATOM 592 C CA . ASN A 1 85 ? 12.505 -2.281 -16.801 1.00 87.19 85 ASN A CA 1
ATOM 593 C C . ASN A 1 85 ? 11.855 -1.807 -15.493 1.00 87.19 85 ASN A C 1
ATOM 595 O O . ASN A 1 85 ? 12.190 -0.748 -14.972 1.00 87.19 85 ASN A O 1
ATOM 599 N N . MET A 1 86 ? 10.910 -2.594 -14.975 1.00 88.69 86 MET A N 1
ATOM 600 C CA . MET A 1 86 ? 10.201 -2.293 -13.723 1.00 88.69 86 MET A CA 1
ATOM 601 C C . MET A 1 86 ? 11.060 -2.535 -12.476 1.00 88.69 86 MET A C 1
ATOM 603 O O . MET A 1 86 ? 10.828 -1.919 -11.443 1.00 88.69 86 MET A O 1
ATOM 607 N N . THR A 1 87 ? 12.030 -3.448 -12.543 1.00 88.12 87 THR A N 1
ATOM 608 C CA . THR A 1 87 ? 12.897 -3.789 -11.406 1.00 88.12 87 THR A CA 1
ATOM 609 C C . THR A 1 87 ? 13.976 -2.734 -11.182 1.00 88.12 87 THR A C 1
ATOM 611 O O . THR A 1 87 ? 14.305 -2.429 -10.033 1.00 88.12 87 THR A O 1
ATOM 614 N N . PHE A 1 88 ? 14.510 -2.197 -12.280 1.00 85.19 88 PHE A N 1
ATOM 615 C CA . PHE A 1 88 ? 15.532 -1.156 -12.311 1.00 85.19 88 PHE A CA 1
ATOM 616 C C . PHE A 1 88 ? 15.044 -0.012 -13.207 1.00 85.19 88 PHE A C 1
ATOM 618 O O . PHE A 1 88 ? 15.354 0.002 -14.404 1.00 85.19 88 PHE A O 1
ATOM 625 N N . PRO A 1 89 ? 14.231 0.915 -12.668 1.00 83.81 89 PRO A N 1
ATOM 626 C CA . PRO A 1 89 ? 13.793 2.080 -13.424 1.00 83.81 89 PRO A CA 1
ATOM 627 C C . PRO A 1 89 ? 14.994 2.962 -13.808 1.00 83.81 89 PRO A C 1
ATOM 629 O O . PRO A 1 89 ? 16.008 2.961 -13.107 1.00 83.81 89 PRO A O 1
ATOM 632 N N . PRO A 1 90 ? 14.886 3.768 -14.883 1.00 81.88 90 PRO A N 1
ATOM 633 C CA . PRO A 1 90 ? 15.976 4.642 -15.330 1.00 81.88 90 PRO A CA 1
ATOM 634 C C . PRO A 1 90 ? 16.405 5.663 -14.266 1.00 81.88 90 PRO A C 1
ATOM 636 O O . PRO A 1 90 ? 17.548 6.114 -14.264 1.00 81.88 90 PRO A O 1
ATOM 639 N N . TYR A 1 91 ? 15.498 5.999 -13.345 1.00 83.06 91 TYR A N 1
ATOM 640 C CA . TYR A 1 91 ? 15.773 6.821 -12.176 1.00 83.06 91 TYR A CA 1
ATOM 641 C C . TYR A 1 91 ? 15.595 5.983 -10.912 1.00 83.06 91 TYR A C 1
ATOM 643 O O . TYR A 1 91 ? 14.476 5.645 -10.528 1.00 83.06 91 TYR A O 1
ATOM 651 N N . ALA A 1 92 ? 16.714 5.651 -10.271 1.00 81.38 92 ALA A N 1
ATOM 652 C CA . ALA A 1 92 ? 16.722 4.970 -8.987 1.00 81.38 92 ALA A CA 1
ATOM 653 C C . ALA A 1 92 ? 16.191 5.894 -7.882 1.00 81.38 92 ALA A C 1
ATOM 655 O O . ALA A 1 92 ? 16.642 7.032 -7.735 1.00 81.38 92 ALA A O 1
ATOM 656 N N . LEU A 1 93 ? 15.253 5.388 -7.082 1.00 81.44 93 LEU A N 1
ATOM 657 C CA . LEU A 1 93 ? 14.776 6.080 -5.889 1.00 81.44 93 LEU A CA 1
ATOM 658 C C . LEU A 1 93 ? 15.845 6.038 -4.787 1.00 81.44 93 LEU A C 1
ATOM 660 O O . LEU A 1 93 ? 16.573 5.051 -4.639 1.00 81.44 93 LEU A O 1
ATOM 664 N N . ASN A 1 94 ? 15.903 7.099 -3.978 1.00 84.12 94 ASN A N 1
ATOM 665 C CA . ASN A 1 94 ? 16.738 7.138 -2.779 1.00 84.12 94 ASN A CA 1
ATOM 666 C C . ASN A 1 94 ? 16.058 6.361 -1.641 1.00 84.12 94 ASN A C 1
ATOM 668 O O . ASN A 1 94 ? 15.429 6.942 -0.758 1.00 84.12 94 ASN A O 1
ATOM 672 N N . LEU A 1 95 ? 16.122 5.035 -1.726 1.00 78.62 95 LEU A N 1
ATOM 673 C CA . LEU A 1 95 ? 15.587 4.119 -0.726 1.00 78.62 95 LEU A CA 1
ATOM 674 C C . LEU A 1 95 ? 16.684 3.749 0.274 1.00 78.62 95 LEU A C 1
ATOM 676 O O . LEU A 1 95 ? 17.857 3.664 -0.077 1.00 78.62 95 LEU A O 1
ATOM 680 N N . THR A 1 96 ? 16.291 3.440 1.508 1.00 77.94 96 THR A N 1
ATOM 681 C CA . THR A 1 96 ? 17.187 2.872 2.535 1.00 77.94 96 THR A CA 1
ATOM 682 C C . THR A 1 96 ? 17.683 1.464 2.183 1.00 77.94 96 THR A C 1
ATOM 684 O O . THR A 1 96 ? 18.545 0.914 2.862 1.00 77.94 96 THR A O 1
ATOM 687 N N . LEU A 1 97 ? 17.125 0.875 1.125 1.00 74.81 97 LEU A N 1
ATOM 688 C CA . LEU A 1 97 ? 17.403 -0.461 0.633 1.00 74.81 97 LEU A CA 1
ATOM 689 C C . LEU A 1 97 ? 18.572 -0.464 -0.355 1.00 74.81 97 LEU A C 1
ATOM 691 O O . LEU A 1 97 ? 18.568 0.227 -1.374 1.00 74.81 97 LEU A O 1
ATOM 695 N N . GLU A 1 98 ? 19.555 -1.314 -0.080 1.00 72.81 98 GLU A N 1
ATOM 696 C CA . GLU A 1 98 ? 20.745 -1.444 -0.913 1.00 72.81 98 GLU A CA 1
ATOM 697 C C . GLU A 1 98 ? 20.460 -2.062 -2.285 1.00 72.81 98 GLU A C 1
ATOM 699 O O . GLU A 1 98 ? 19.659 -2.997 -2.436 1.00 72.81 98 GLU A O 1
ATOM 704 N N . GLY A 1 99 ? 21.210 -1.589 -3.282 1.00 71.44 99 GLY A N 1
ATOM 705 C CA . GLY A 1 99 ? 21.161 -2.089 -4.654 1.00 71.44 99 GLY A CA 1
ATOM 706 C C . GLY A 1 99 ? 20.087 -1.443 -5.527 1.00 71.44 99 GLY A C 1
ATOM 707 O O . GLY A 1 99 ? 19.915 -1.885 -6.658 1.00 71.44 99 GLY A O 1
ATOM 708 N N . HIS A 1 100 ? 19.375 -0.423 -5.023 1.00 74.06 100 HIS A N 1
ATOM 709 C CA . HIS A 1 100 ? 18.396 0.389 -5.766 1.00 74.06 100 HIS A CA 1
ATOM 710 C C . HIS A 1 100 ? 17.328 -0.412 -6.538 1.00 74.06 100 HIS A C 1
ATOM 712 O O 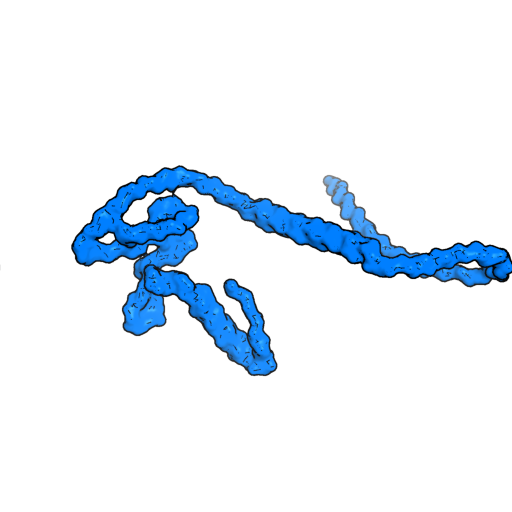. HIS A 1 100 ? 16.701 0.100 -7.464 1.00 74.06 100 HIS A O 1
ATOM 718 N N . SER A 1 101 ? 17.122 -1.676 -6.163 1.00 83.19 101 SER A N 1
ATOM 719 C CA . SER A 1 101 ? 16.146 -2.558 -6.786 1.00 83.19 101 SER A CA 1
ATOM 720 C C . SER A 1 101 ? 14.805 -2.411 -6.094 1.00 83.19 101 SER A C 1
ATOM 722 O O . SER A 1 101 ? 14.723 -2.490 -4.867 1.00 83.19 101 SER A O 1
ATOM 724 N N . LEU A 1 102 ? 13.747 -2.307 -6.891 1.00 88.00 102 LEU A N 1
ATOM 725 C CA . LEU A 1 102 ? 12.375 -2.293 -6.387 1.00 88.00 102 LEU A CA 1
ATOM 726 C C . LEU A 1 102 ? 11.862 -3.691 -5.972 1.00 88.00 102 LEU A C 1
ATOM 728 O O . LEU A 1 102 ? 10.727 -3.816 -5.537 1.00 88.00 102 LEU A O 1
ATOM 732 N N . LEU A 1 103 ? 12.673 -4.753 -6.099 1.00 87.31 103 LEU A N 1
ATOM 733 C CA . LEU A 1 103 ? 12.308 -6.117 -5.673 1.00 87.31 103 LEU A CA 1
ATOM 734 C C . LEU A 1 103 ? 12.597 -6.409 -4.198 1.00 87.31 103 LEU A C 1
ATOM 736 O O . LEU A 1 103 ? 12.139 -7.420 -3.664 1.00 87.31 103 LEU A O 1
ATOM 740 N N . ARG A 1 104 ? 13.434 -5.604 -3.541 1.00 82.69 104 ARG A N 1
ATOM 741 C CA . ARG A 1 104 ? 13.903 -5.938 -2.196 1.00 82.69 104 ARG A CA 1
ATOM 742 C C . ARG A 1 104 ? 12.781 -5.696 -1.180 1.00 82.69 104 ARG A C 1
ATOM 744 O O . ARG A 1 104 ? 12.297 -4.582 -1.059 1.00 82.69 104 ARG A O 1
ATO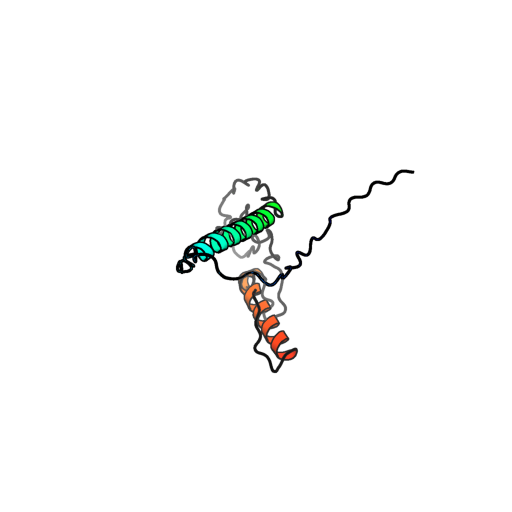M 751 N N . GLN A 1 105 ? 12.430 -6.735 -0.416 1.00 86.50 105 GLN A N 1
ATOM 752 C CA . GLN A 1 105 ? 11.486 -6.686 0.720 1.00 86.50 105 GLN A CA 1
ATOM 753 C C . GLN A 1 105 ? 10.070 -6.174 0.389 1.00 86.50 105 GLN A C 1
ATOM 755 O O . GLN A 1 105 ? 9.345 -5.752 1.285 1.00 86.50 105 GLN A O 1
ATOM 760 N N . ALA A 1 106 ? 9.658 -6.258 -0.873 1.00 89.94 106 ALA A N 1
ATOM 761 C CA . ALA A 1 106 ? 8.333 -5.874 -1.341 1.00 89.94 106 ALA A CA 1
ATOM 762 C C . ALA A 1 106 ? 7.822 -6.873 -2.389 1.00 89.94 106 ALA A C 1
ATOM 764 O O . ALA A 1 106 ? 8.560 -7.745 -2.856 1.00 89.94 106 ALA A O 1
ATOM 765 N N . VAL A 1 107 ? 6.545 -6.749 -2.755 1.00 94.25 107 VAL A N 1
ATOM 766 C CA . VAL A 1 107 ? 5.970 -7.485 -3.887 1.00 94.25 107 VAL A CA 1
ATOM 767 C C . VAL A 1 107 ? 6.678 -7.059 -5.174 1.00 94.25 107 VAL A C 1
ATOM 769 O O . VAL A 1 107 ? 7.098 -5.912 -5.324 1.00 94.25 107 VAL A O 1
ATOM 772 N N . ALA A 1 108 ? 6.845 -7.998 -6.106 1.00 94.25 108 ALA A N 1
ATOM 773 C CA . ALA A 1 108 ? 7.563 -7.719 -7.335 1.00 94.25 108 ALA A CA 1
ATOM 774 C C . ALA A 1 108 ? 6.861 -6.620 -8.157 1.00 94.25 108 ALA A C 1
ATOM 776 O O . ALA A 1 108 ? 5.673 -6.766 -8.428 1.00 94.25 108 ALA A O 1
ATOM 777 N N . PRO A 1 109 ? 7.574 -5.586 -8.649 1.00 93.56 109 PRO A N 1
ATOM 778 C CA . PRO A 1 109 ? 6.967 -4.464 -9.374 1.00 93.56 109 PRO A CA 1
ATOM 779 C C . PRO A 1 109 ? 6.194 -4.851 -10.643 1.00 93.56 109 PRO A C 1
ATOM 781 O O . PRO A 1 109 ? 5.368 -4.083 -11.119 1.00 93.56 109 PRO A O 1
ATOM 784 N N . TYR A 1 110 ? 6.479 -6.023 -11.211 1.00 93.75 110 TYR A N 1
ATOM 785 C CA . TYR A 1 110 ? 5.802 -6.567 -12.390 1.00 93.75 110 TYR A CA 1
ATOM 786 C C . TYR A 1 110 ? 4.618 -7.487 -12.051 1.00 93.75 110 TYR A C 1
ATOM 788 O O . TYR A 1 110 ? 3.991 -8.017 -12.966 1.00 93.75 110 TYR A O 1
ATOM 796 N N . ALA A 1 111 ? 4.314 -7.715 -10.770 1.00 95.44 111 ALA A N 1
ATOM 797 C CA . ALA A 1 111 ? 3.131 -8.468 -10.367 1.00 95.44 111 ALA A CA 1
ATOM 798 C C . ALA A 1 111 ? 1.863 -7.714 -10.788 1.00 95.44 111 ALA A C 1
ATOM 800 O O . ALA A 1 111 ? 1.790 -6.497 -10.622 1.00 95.44 111 ALA A O 1
ATOM 801 N N . SER A 1 112 ? 0.884 -8.428 -11.341 1.00 95.75 112 SER A N 1
ATOM 802 C CA . SER A 1 112 ? -0.393 -7.865 -11.788 1.00 95.75 112 SER A CA 1
ATOM 803 C C . SER A 1 112 ? -1.414 -7.809 -10.655 1.00 95.75 112 SER A C 1
ATOM 805 O O . SER A 1 112 ? -1.519 -8.751 -9.864 1.00 95.75 112 SER A O 1
ATOM 807 N N . HIS A 1 113 ? -2.217 -6.751 -10.633 1.00 95.31 113 HIS A N 1
ATOM 808 C CA . HIS A 1 113 ? -3.397 -6.626 -9.783 1.00 95.31 113 HIS A CA 1
ATOM 809 C C . HIS A 1 113 ? -4.657 -7.100 -10.506 1.00 95.31 113 HIS A C 1
ATOM 811 O O . HIS A 1 113 ? -4.711 -7.164 -11.731 1.00 95.31 113 HIS A O 1
ATOM 817 N N . ASN A 1 114 ? -5.677 -7.462 -9.726 1.00 93.94 114 ASN A N 1
ATOM 818 C CA . ASN A 1 114 ? -6.972 -7.887 -10.251 1.00 93.94 114 ASN A CA 1
ATOM 819 C C . ASN A 1 114 ? -7.861 -6.670 -10.550 1.00 93.94 114 ASN A C 1
ATOM 821 O O . ASN A 1 114 ? -8.821 -6.401 -9.824 1.00 93.94 114 ASN A O 1
ATOM 825 N N . ASP A 1 115 ? -7.511 -5.920 -11.589 1.00 92.00 115 ASP A N 1
ATOM 826 C CA . ASP A 1 115 ? -8.290 -4.798 -12.105 1.00 92.00 115 ASP A CA 1
ATOM 827 C C . ASP A 1 115 ? -8.471 -4.883 -13.630 1.00 92.00 115 ASP A C 1
ATOM 829 O O . ASP A 1 115 ? -7.888 -5.723 -14.313 1.00 92.00 115 ASP A O 1
ATOM 833 N N . GLU A 1 116 ? -9.324 -4.016 -14.175 1.00 94.12 116 GLU A N 1
ATOM 834 C CA . GLU A 1 116 ? -9.644 -4.002 -15.610 1.00 94.12 116 GLU A CA 1
ATOM 835 C C . GLU A 1 116 ? -8.471 -3.551 -16.496 1.00 94.12 116 GLU A C 1
ATOM 837 O O . GLU A 1 116 ? -8.443 -3.844 -17.691 1.00 94.12 116 GLU A O 1
ATOM 842 N N . PHE A 1 117 ? -7.489 -2.863 -15.910 1.00 91.94 117 PHE A N 1
ATOM 843 C CA . PHE A 1 117 ? -6.336 -2.304 -16.613 1.00 91.94 117 PHE A CA 1
ATOM 844 C C . PHE A 1 117 ? -5.080 -3.178 -16.506 1.00 91.94 117 PHE A C 1
ATOM 846 O O . PHE A 1 117 ? -4.043 -2.809 -17.063 1.00 91.94 117 PHE A O 1
ATOM 853 N N . ASN A 1 118 ? -5.160 -4.323 -15.816 1.00 89.94 118 ASN A N 1
ATOM 854 C CA . ASN A 1 118 ? -4.030 -5.196 -15.500 1.00 89.94 118 ASN A CA 1
ATOM 855 C C . ASN A 1 118 ? -2.833 -4.388 -14.963 1.00 89.94 118 ASN A C 1
ATOM 857 O O . ASN A 1 118 ? -1.693 -4.530 -15.429 1.00 89.94 118 ASN A O 1
ATOM 861 N N . THR A 1 119 ? -3.115 -3.481 -14.025 1.00 95.31 119 THR A N 1
ATOM 862 C CA . THR A 1 119 ? -2.095 -2.622 -13.427 1.00 95.31 119 THR A CA 1
ATOM 863 C C . THR A 1 119 ? -1.056 -3.464 -12.708 1.00 95.31 119 THR A C 1
ATOM 865 O O . THR A 1 119 ? -1.327 -4.543 -12.178 1.00 95.31 119 THR A O 1
ATOM 868 N N . THR A 1 120 ? 0.178 -2.974 -12.710 1.00 95.62 120 THR A N 1
ATOM 869 C CA . THR A 1 120 ? 1.282 -3.656 -12.042 1.00 95.62 120 THR A CA 1
ATOM 870 C C . THR A 1 120 ? 1.558 -3.052 -10.679 1.00 95.62 120 THR A C 1
ATOM 872 O O . THR A 1 120 ? 1.318 -1.863 -10.470 1.00 95.62 120 THR A O 1
ATOM 875 N N . GLU A 1 121 ? 2.163 -3.829 -9.789 1.00 96.12 121 GLU A N 1
ATOM 876 C CA . GLU A 1 121 ? 2.612 -3.377 -8.471 1.00 96.12 121 GLU A CA 1
ATOM 877 C C . GLU A 1 121 ? 3.468 -2.107 -8.539 1.00 96.12 121 GLU A C 1
ATOM 879 O O . GLU A 1 121 ? 3.354 -1.254 -7.669 1.00 96.12 121 GLU A O 1
ATOM 884 N N . TYR A 1 122 ? 4.245 -1.911 -9.608 1.00 94.31 122 TYR A N 1
ATOM 885 C CA . TYR A 1 122 ? 4.990 -0.672 -9.841 1.00 94.31 122 TYR A CA 1
ATOM 886 C C . TYR A 1 122 ? 4.117 0.595 -9.729 1.00 94.31 122 TYR A C 1
ATOM 888 O O . TYR A 1 122 ? 4.575 1.610 -9.214 1.00 94.31 122 TYR A O 1
ATOM 896 N N . GLU A 1 123 ? 2.871 0.540 -10.202 1.00 94.50 123 GLU A N 1
ATOM 897 C CA . GLU A 1 123 ? 1.947 1.682 -10.203 1.00 94.50 123 GLU A CA 1
ATOM 898 C C . GLU A 1 123 ? 1.168 1.797 -8.882 1.00 94.50 123 GLU A C 1
ATOM 900 O O . GLU A 1 123 ? 0.769 2.892 -8.488 1.00 94.50 123 GLU A O 1
ATOM 905 N N . LEU A 1 124 ? 0.953 0.676 -8.181 1.00 95.88 124 LEU A N 1
ATOM 906 C CA . LEU A 1 124 ? 0.030 0.598 -7.043 1.00 95.88 124 LEU A CA 1
ATOM 907 C C . LEU A 1 124 ? 0.685 0.337 -5.685 1.00 95.88 124 LEU A C 1
ATOM 909 O O . LEU A 1 124 ? -0.017 0.436 -4.677 1.00 95.88 124 LEU A O 1
ATOM 913 N N . HIS A 1 125 ? 1.993 0.079 -5.615 1.00 94.56 125 HIS A N 1
ATOM 914 C CA . HIS A 1 125 ? 2.690 -0.318 -4.385 1.00 94.56 125 HIS A CA 1
ATOM 915 C C . HIS A 1 125 ? 2.361 0.589 -3.189 1.00 94.56 125 HIS A C 1
ATOM 917 O O . HIS A 1 125 ? 1.911 0.138 -2.136 1.00 94.56 125 HIS A O 1
ATOM 923 N N . ASN A 1 126 ? 2.470 1.905 -3.390 1.00 94.62 126 ASN A N 1
ATOM 924 C CA . ASN A 1 126 ? 2.232 2.898 -2.337 1.00 94.62 126 ASN A CA 1
ATOM 925 C C . ASN A 1 126 ? 0.754 3.034 -1.934 1.00 94.62 126 ASN A C 1
ATOM 927 O O . ASN A 1 126 ? 0.440 3.714 -0.960 1.00 94.62 126 ASN A O 1
ATOM 931 N N . THR A 1 127 ? -0.163 2.405 -2.668 1.00 95.94 127 THR A N 1
ATOM 932 C CA . THR A 1 127 ? -1.599 2.416 -2.366 1.00 95.94 127 THR A CA 1
ATOM 933 C C . THR A 1 127 ? -2.053 1.183 -1.590 1.00 95.94 127 THR A C 1
ATOM 935 O O . THR A 1 127 ? -3.167 1.195 -1.072 1.00 95.94 127 THR A O 1
ATOM 938 N N . TYR A 1 128 ? -1.209 0.153 -1.436 1.00 95.25 128 TYR A N 1
ATOM 939 C CA . TYR A 1 128 ? -1.581 -1.103 -0.771 1.00 95.25 128 TYR A CA 1
ATOM 940 C C . TYR A 1 128 ? -2.111 -0.896 0.658 1.00 95.25 128 TYR A C 1
ATOM 942 O O . TYR A 1 128 ? -3.153 -1.440 1.031 1.00 95.25 128 TYR A O 1
ATOM 950 N N . GLY A 1 129 ? -1.442 -0.059 1.458 1.00 96.25 129 GLY A N 1
ATOM 951 C CA . GLY A 1 129 ? -1.903 0.274 2.812 1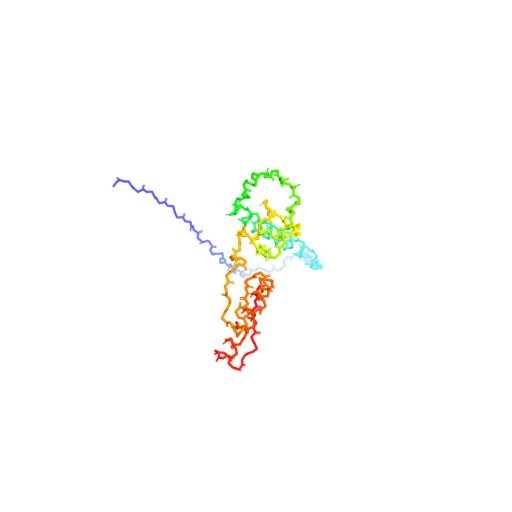.00 96.25 129 GLY A CA 1
ATOM 952 C C . GLY A 1 129 ? -3.278 0.950 2.807 1.00 96.25 129 GLY A C 1
ATOM 953 O O . GLY A 1 129 ? -4.150 0.617 3.602 1.00 96.25 129 GLY A O 1
ATOM 954 N N . TYR A 1 130 ? -3.525 1.840 1.845 1.00 96.62 130 TYR A N 1
ATOM 955 C CA . TYR A 1 130 ? -4.815 2.512 1.699 1.00 96.62 130 TYR A CA 1
ATOM 956 C C . TYR A 1 130 ? -5.930 1.557 1.242 1.00 96.62 130 TYR A C 1
ATOM 958 O O . TYR A 1 130 ? -7.030 1.568 1.802 1.00 96.62 130 TYR A O 1
ATOM 966 N N . THR A 1 131 ? -5.674 0.719 0.235 1.00 95.81 131 THR A N 1
ATOM 967 C CA . THR A 1 131 ? -6.685 -0.198 -0.312 1.00 95.81 131 THR A CA 1
ATOM 968 C C . THR A 1 131 ? -7.049 -1.294 0.688 1.00 95.81 131 THR A C 1
ATOM 970 O O . THR A 1 131 ? -8.236 -1.579 0.873 1.00 95.81 131 THR A O 1
ATOM 973 N N . SER A 1 132 ? -6.064 -1.839 1.409 1.00 96.56 132 SER A N 1
ATOM 974 C CA . SER A 1 132 ? -6.287 -2.800 2.498 1.00 96.56 132 SER A CA 1
ATOM 975 C C . SER A 1 132 ? -7.029 -2.180 3.691 1.00 96.56 132 SER A C 1
ATOM 977 O O . SER A 1 132 ? -7.972 -2.785 4.212 1.00 96.56 132 SER A O 1
ATOM 979 N N . ALA A 1 133 ? -6.696 -0.943 4.072 1.00 97.56 133 ALA A N 1
ATOM 980 C CA . ALA A 1 133 ? -7.406 -0.196 5.111 1.00 97.56 133 ALA A CA 1
ATOM 981 C C . ALA A 1 133 ? -8.881 0.043 4.744 1.00 97.56 133 ALA A C 1
ATOM 983 O O . ALA A 1 133 ? -9.781 -0.201 5.551 1.00 97.56 133 ALA A O 1
ATOM 984 N N . LYS A 1 134 ? -9.156 0.449 3.498 1.00 97.31 134 LYS A N 1
ATOM 985 C CA . LYS A 1 134 ? -10.525 0.644 2.997 1.00 97.31 134 LYS A CA 1
ATOM 986 C C . LYS A 1 134 ? -11.330 -0.660 3.000 1.00 97.31 134 LYS A C 1
ATOM 988 O O . LYS A 1 134 ? -12.497 -0.656 3.395 1.00 97.31 134 LYS A O 1
ATOM 993 N N . ALA A 1 135 ? -10.722 -1.774 2.588 1.00 97.06 135 ALA A N 1
ATOM 994 C CA . ALA A 1 135 ? -11.363 -3.088 2.638 1.00 97.06 135 ALA A CA 1
ATOM 995 C C . ALA A 1 135 ? -11.685 -3.506 4.084 1.00 97.06 135 ALA A C 1
ATOM 997 O O . ALA A 1 135 ? -12.806 -3.930 4.365 1.00 97.06 135 ALA A O 1
ATOM 998 N N . THR A 1 136 ? -10.741 -3.302 5.007 1.00 97.81 136 THR A N 1
ATOM 999 C CA . THR A 1 136 ? -10.914 -3.587 6.441 1.00 97.81 136 THR A CA 1
ATOM 1000 C C . THR A 1 136 ? -12.052 -2.766 7.046 1.00 97.81 136 THR A C 1
ATOM 1002 O O . THR A 1 136 ? -12.923 -3.319 7.717 1.00 97.81 136 THR A O 1
ATOM 1005 N N . TYR A 1 137 ? -12.108 -1.465 6.757 1.00 97.25 137 TYR A N 1
ATOM 1006 C CA . TYR A 1 137 ? -13.197 -0.598 7.207 1.00 97.25 137 TYR A CA 1
ATOM 1007 C C . TYR A 1 137 ? -14.571 -1.104 6.740 1.00 97.25 137 TYR A C 1
ATOM 1009 O O . TYR A 1 137 ? -15.495 -1.241 7.542 1.00 97.25 137 TYR A O 1
ATOM 1017 N N . ASN A 1 138 ? -14.693 -1.449 5.454 1.00 97.56 138 ASN A N 1
ATOM 1018 C CA . ASN A 1 138 ? -15.939 -1.970 4.889 1.00 97.56 138 ASN A CA 1
ATOM 1019 C C . ASN A 1 138 ? -16.330 -3.329 5.486 1.00 97.56 138 ASN A C 1
ATOM 1021 O O . ASN A 1 138 ? -17.514 -3.577 5.709 1.00 97.56 138 ASN A O 1
ATOM 1025 N N . ALA A 1 139 ? -15.358 -4.195 5.777 1.00 97.88 139 ALA A N 1
ATOM 1026 C CA . ALA A 1 139 ? -15.612 -5.462 6.456 1.00 97.88 139 ALA A CA 1
ATOM 1027 C C . ALA A 1 139 ? -16.149 -5.238 7.880 1.00 97.88 139 ALA A C 1
ATOM 1029 O O . ALA A 1 139 ? -17.115 -5.885 8.285 1.00 97.88 139 ALA A O 1
ATOM 1030 N N . LEU A 1 140 ? -15.592 -4.277 8.625 1.00 97.88 140 LEU A N 1
ATOM 1031 C CA . LEU A 1 140 ? -16.069 -3.941 9.970 1.00 97.88 140 LEU A CA 1
ATOM 1032 C C . LEU A 1 140 ? -17.500 -3.390 9.963 1.00 97.88 140 LEU A C 1
ATOM 1034 O O . LEU A 1 140 ? -18.279 -3.749 10.844 1.00 97.88 140 LEU A O 1
ATOM 1038 N N . LEU A 1 141 ? -17.872 -2.590 8.957 1.00 97.38 141 LEU A N 1
ATOM 1039 C CA . LEU A 1 141 ? -19.258 -2.141 8.780 1.00 97.38 141 LEU A CA 1
ATOM 1040 C C . LEU A 1 141 ? -20.228 -3.304 8.529 1.00 97.38 141 LEU A C 1
ATOM 1042 O O . LEU A 1 141 ? -21.370 -3.251 8.975 1.00 97.38 141 LEU A O 1
ATOM 1046 N N . GLN A 1 142 ? -19.788 -4.358 7.837 1.00 97.75 142 GLN A N 1
ATOM 1047 C CA . GLN A 1 142 ? -20.624 -5.536 7.582 1.00 97.75 142 GLN A CA 1
ATOM 1048 C C . GLN A 1 142 ? -20.778 -6.417 8.826 1.00 97.75 142 GLN A C 1
ATOM 1050 O O . GLN A 1 142 ? -21.874 -6.896 9.108 1.00 97.75 142 GLN A O 1
ATOM 1055 N N . VAL A 1 143 ? -19.696 -6.623 9.583 1.00 97.56 143 VAL A N 1
ATOM 1056 C CA . VAL A 1 143 ? -19.707 -7.476 10.783 1.00 97.56 143 VAL A CA 1
ATOM 1057 C C . VAL A 1 143 ? -20.379 -6.775 11.971 1.00 97.56 143 VAL A C 1
ATOM 1059 O O . VAL A 1 143 ? -21.086 -7.417 12.748 1.00 97.56 143 VAL A O 1
ATOM 1062 N N . PHE A 1 144 ? -20.198 -5.458 12.114 1.00 96.94 144 PHE A N 1
ATOM 1063 C CA . PHE A 1 144 ? -20.726 -4.661 13.226 1.00 96.94 144 PHE A CA 1
ATOM 1064 C C . PHE A 1 144 ? -21.512 -3.430 12.738 1.00 96.94 144 PHE A C 1
ATOM 1066 O O . PHE A 1 144 ? -21.104 -2.297 12.995 1.00 96.94 144 PHE A O 1
ATOM 1073 N N . PRO A 1 145 ? -22.685 -3.609 12.104 1.00 94.56 145 PRO A N 1
ATOM 1074 C CA . PRO A 1 145 ? -23.396 -2.526 11.412 1.00 94.56 145 PRO A CA 1
ATOM 1075 C C . PRO A 1 145 ? -23.861 -1.376 12.317 1.00 94.56 145 PRO A C 1
ATOM 1077 O O . PRO A 1 145 ? -24.061 -0.261 11.848 1.00 94.56 145 PRO A O 1
ATOM 1080 N N . ALA A 1 146 ? -24.029 -1.624 13.618 1.00 96.75 146 ALA A N 1
ATOM 1081 C CA . ALA A 1 146 ? -24.469 -0.621 14.590 1.00 96.75 146 ALA A CA 1
ATOM 1082 C C . ALA A 1 146 ? -23.314 0.063 15.346 1.00 96.75 146 ALA A C 1
ATOM 1084 O O . ALA A 1 146 ? -23.566 0.821 16.284 1.00 96.75 146 ALA A O 1
ATOM 1085 N N . LYS A 1 147 ? -22.051 -0.232 15.008 1.00 95.94 147 LYS A N 1
ATOM 1086 C CA . LYS A 1 147 ? -20.879 0.306 15.711 1.00 95.94 147 LYS A CA 1
ATOM 1087 C C . LYS A 1 147 ? -19.982 1.072 14.750 1.00 95.94 147 LYS A C 1
ATOM 1089 O O . LYS A 1 147 ? -19.699 0.602 13.655 1.00 95.94 147 LYS A O 1
ATOM 1094 N N . SER A 1 148 ? -19.480 2.222 15.197 1.00 95.38 148 SER A N 1
ATOM 1095 C CA . SER A 1 148 ? -18.443 2.960 14.475 1.00 95.38 148 SER A CA 1
ATOM 1096 C C . SER A 1 148 ? -17.142 2.147 14.451 1.00 95.38 148 SER A C 1
ATOM 1098 O O . SER A 1 148 ? -16.621 1.835 15.527 1.00 95.38 148 SER A O 1
ATOM 1100 N N . PRO A 1 149 ? -16.600 1.798 13.269 1.00 96.12 149 PRO A N 1
ATOM 1101 C CA . PRO A 1 149 ? -15.348 1.056 13.174 1.00 96.12 149 PRO A CA 1
ATOM 1102 C C . PRO A 1 149 ? -14.145 1.890 13.623 1.00 96.12 149 PRO A C 1
ATOM 1104 O O . PRO A 1 149 ? -14.052 3.076 13.308 1.00 96.12 149 PRO A O 1
ATOM 1107 N N . PHE A 1 150 ? -13.188 1.242 14.284 1.00 95.56 150 PHE A N 1
ATOM 1108 C CA . PHE A 1 150 ? -11.863 1.786 14.578 1.00 95.56 150 PHE A CA 1
ATOM 1109 C C . PHE A 1 150 ? -10.809 0.715 14.282 1.00 95.56 150 PHE A C 1
ATOM 1111 O O . PHE A 1 150 ? -10.979 -0.438 14.677 1.00 95.56 150 PHE A O 1
ATOM 1118 N N . PHE A 1 151 ? -9.741 1.090 13.581 1.00 94.19 151 PHE A N 1
ATOM 1119 C CA . PHE A 1 151 ? -8.589 0.235 13.297 1.00 94.19 151 PHE A CA 1
ATOM 1120 C C . PHE A 1 151 ? -7.348 1.102 13.044 1.00 94.19 151 PHE A C 1
ATOM 1122 O O . PHE A 1 151 ? -7.464 2.304 12.802 1.00 94.19 151 PHE A O 1
ATOM 1129 N N . ILE A 1 152 ? -6.171 0.482 13.103 1.00 94.06 152 ILE A N 1
ATOM 1130 C CA . ILE A 1 152 ? -4.875 1.098 12.800 1.00 94.06 152 ILE A CA 1
ATOM 1131 C C . ILE A 1 152 ? -4.223 0.235 11.717 1.00 94.06 152 ILE A C 1
ATOM 1133 O O . ILE A 1 152 ? -4.276 -0.993 11.814 1.00 94.06 152 ILE A O 1
ATOM 1137 N N . ALA A 1 153 ? -3.671 0.879 10.692 1.00 83.94 153 ALA A N 1
ATOM 1138 C CA . ALA A 1 153 ? -2.988 0.258 9.560 1.00 83.94 153 ALA A CA 1
ATOM 1139 C C . ALA A 1 153 ? -1.591 0.857 9.396 1.00 83.94 153 ALA A C 1
ATOM 1141 O O . ALA A 1 153 ? -1.449 2.068 9.691 1.00 83.94 153 ALA A O 1
#

Secondary structure (DSSP, 8-state):
-----------------------------------TTHHHHHHHHHHHHHHHHHHHHHHHHS---------------PPPTT---SSS-SS----SSTTS-TTTTS--TTPBPSSTT--BHHHHGGGHHHHHHHHHHHHHHHH-TTS------

Sequence (153 aa):
MWLLSLSGLVAIATAQTTLDQPPGPQHLRTIGHTPGAGLFEITNATEAASASAASASQASAYPIPSTTTGTPTVGFTSPTLGVRNMTFPPYALNLTLEGHSLLRQAVAPYASHNDEFNTTEYELHNTYGYTSAKATYNALLQVFPAKSPFFIA

Radius of gyration: 31.99 Å; chains: 1; bounding box: 53×58×102 Å